Protein AF-A0AAD4YNB4-F1 (afdb_monomer_lite)

Radius of gyration: 16.46 Å; chains: 1; bounding box: 37×30×43 Å

Secondary structure (DSSP, 8-state):
--------------S-HHHHHHHHHHHH----B----B--HHHHHHHHHTT--EEEEEEEETTEEEEEEEEE-TT--EEEEESBSSS---BTT-S--PPP--

Organism: Prunus dulcis (NCBI:txid3755)

InterPro domains:
  IPR004360 Glyoxalase/fosfomycin resistance/dioxygenase domain [PF00903] (7-37)
  IPR029068 Glyoxalase/Bleomycin resistance protein/Dihydroxybiphenyl dioxygenase [G3DSA:3.10.180.10] (1-45)
  IPR029068 Glyoxalase/Bleomycin resistance protein/Dihydroxybiphenyl dioxygenase [SSF54593] (5-85)

pLDDT: mean 76.06, std 14.52, range [39.72, 94.75]

Sequence (102 aa):
MLNLKSLNHISLVCRSVEKSLDFYQSVLGFFPIRRPGSFDFNVEKNLKEMEIEYVKRRVEEAGIYVDQLFFHDPDATMIEICNCDNLPVIPLTGEPVRPCNA

Foldseek 3Di:
DDDDPDDDDDDDDDPDPVVVQCCCCVPVVDFDWDFAFAADPVPVVVCVVVVFDWDWDWDADPNDIKIWIWGADPVRDIDIGIGGPDDPGQGPVNDDPDDDDD

Structure (mmCIF, N/CA/C/O backbone):
data_AF-A0AAD4YNB4-F1
#
_entry.id   AF-A0AAD4YNB4-F1
#
loop_
_atom_site.group_PDB
_atom_site.id
_atom_site.type_symbol
_atom_site.label_atom_id
_atom_si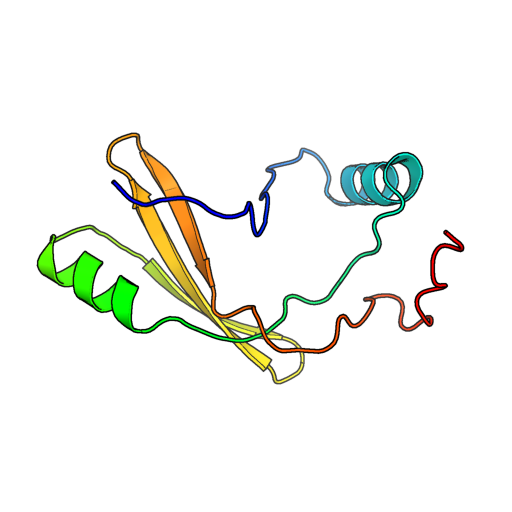te.label_alt_id
_atom_site.label_comp_id
_atom_site.label_asym_id
_atom_site.label_entity_id
_atom_site.label_seq_id
_atom_site.pdbx_PDB_ins_code
_atom_site.Cartn_x
_atom_site.Cartn_y
_atom_site.Cartn_z
_atom_site.occupancy
_atom_site.B_iso_or_equiv
_atom_site.auth_seq_id
_atom_site.auth_comp_id
_atom_site.auth_asym_id
_atom_site.auth_atom_id
_atom_site.pdbx_PDB_model_num
ATOM 1 N N . MET A 1 1 ? -8.705 16.994 13.389 1.00 39.72 1 MET A N 1
ATOM 2 C CA . MET A 1 1 ? -8.480 17.115 11.932 1.00 39.72 1 MET A CA 1
ATOM 3 C C . MET A 1 1 ? -7.055 16.691 11.635 1.00 39.72 1 MET A C 1
ATOM 5 O O . MET A 1 1 ? -6.134 17.347 12.105 1.00 39.72 1 MET A O 1
ATOM 9 N N . LEU A 1 2 ? -6.875 15.582 10.922 1.00 47.09 2 LEU A N 1
ATOM 10 C CA . LEU A 1 2 ? -5.573 15.189 10.386 1.00 47.09 2 LEU A CA 1
ATOM 11 C C . LEU A 1 2 ? -5.244 16.112 9.204 1.00 47.09 2 LEU A C 1
ATOM 13 O O . LEU A 1 2 ? -5.989 16.157 8.230 1.00 47.09 2 LEU A O 1
ATOM 17 N N . ASN A 1 3 ? -4.158 16.880 9.306 1.00 64.12 3 ASN A N 1
ATOM 18 C CA . ASN A 1 3 ? -3.659 17.708 8.207 1.00 64.12 3 ASN A CA 1
ATOM 19 C C . ASN A 1 3 ? -2.836 16.833 7.253 1.00 64.12 3 ASN A C 1
ATOM 21 O O . ASN A 1 3 ? -1.633 16.668 7.459 1.00 64.12 3 ASN A O 1
ATOM 25 N N . LEU A 1 4 ? -3.479 16.277 6.223 1.00 61.47 4 LEU A N 1
ATOM 26 C CA . LEU A 1 4 ? -2.800 15.555 5.142 1.00 61.47 4 LEU A CA 1
ATOM 27 C C . LEU A 1 4 ? -1.827 16.502 4.421 1.00 61.47 4 LEU A C 1
ATOM 29 O O . LEU A 1 4 ? -2.232 17.536 3.893 1.00 61.47 4 LEU A O 1
ATOM 33 N N . LYS A 1 5 ? -0.531 16.172 4.441 1.00 70.69 5 LYS A N 1
ATOM 34 C CA . LYS A 1 5 ? 0.536 16.990 3.833 1.00 70.69 5 LYS A CA 1
ATOM 35 C C . LYS A 1 5 ? 0.883 16.564 2.410 1.00 70.69 5 LYS A C 1
ATOM 37 O O . LYS A 1 5 ? 1.313 17.399 1.622 1.00 70.69 5 LYS A O 1
ATOM 42 N N . SER A 1 6 ? 0.699 15.289 2.092 1.00 72.88 6 SER A N 1
ATOM 43 C CA . SER A 1 6 ? 1.087 14.687 0.820 1.00 72.88 6 SER A CA 1
ATOM 44 C C . SER A 1 6 ? 0.265 13.431 0.548 1.00 72.88 6 SER A C 1
ATOM 46 O O . SER A 1 6 ? -0.289 12.819 1.463 1.00 72.88 6 SER A O 1
ATOM 48 N N . LEU A 1 7 ? 0.210 13.048 -0.727 1.00 70.00 7 LEU A N 1
ATOM 49 C CA . LEU A 1 7 ? -0.239 11.735 -1.169 1.00 70.00 7 LEU A CA 1
ATOM 50 C C . LEU A 1 7 ? 1.003 10.858 -1.356 1.00 70.00 7 LEU A C 1
ATOM 52 O O . LEU A 1 7 ? 1.862 11.198 -2.165 1.00 70.00 7 LEU A O 1
ATOM 56 N N . ASN A 1 8 ? 1.108 9.765 -0.600 1.00 68.44 8 ASN A N 1
ATOM 57 C CA . ASN A 1 8 ? 2.311 8.925 -0.616 1.00 68.44 8 ASN A CA 1
ATOM 58 C C . ASN A 1 8 ? 2.286 7.889 -1.754 1.00 68.44 8 ASN A C 1
ATOM 60 O O . ASN A 1 8 ? 3.279 7.715 -2.450 1.00 68.44 8 ASN A O 1
ATOM 64 N N . HIS A 1 9 ? 1.148 7.226 -1.980 1.00 76.06 9 HIS A N 1
ATOM 65 C CA . HIS A 1 9 ? 0.978 6.233 -3.046 1.00 76.06 9 HIS A CA 1
ATOM 66 C C . HIS A 1 9 ? -0.494 6.135 -3.475 1.00 76.06 9 HIS A C 1
ATOM 68 O O . HIS A 1 9 ? -1.392 6.392 -2.673 1.00 76.06 9 HIS A O 1
ATOM 74 N N . ILE A 1 10 ? -0.743 5.740 -4.729 1.00 78.75 10 ILE A N 1
ATOM 75 C CA . ILE A 1 10 ? -2.078 5.414 -5.250 1.00 78.75 10 ILE A CA 1
ATOM 76 C C . ILE A 1 10 ? -2.069 3.955 -5.707 1.00 78.75 10 ILE A C 1
ATOM 78 O O . ILE A 1 10 ? -1.344 3.597 -6.632 1.00 78.75 10 ILE A O 1
ATOM 82 N N . SER A 1 11 ? -2.900 3.119 -5.085 1.00 77.69 11 SER A N 1
ATOM 83 C CA . SER A 1 11 ? -3.112 1.731 -5.509 1.00 77.69 11 SER A CA 1
ATOM 84 C C . SER A 1 11 ? -4.299 1.652 -6.472 1.00 77.69 11 SER A C 1
ATOM 86 O O . SER A 1 11 ? -5.370 2.182 -6.184 1.00 77.69 11 SER A O 1
ATOM 88 N N . LEU A 1 12 ? -4.122 0.986 -7.615 1.00 82.00 12 LEU A N 1
ATOM 89 C CA . LEU A 1 12 ? -5.136 0.877 -8.669 1.00 82.00 12 LEU A CA 1
ATOM 90 C C . LEU A 1 12 ? -5.411 -0.591 -9.003 1.00 82.00 12 LEU A C 1
ATOM 92 O O . LEU A 1 12 ? -4.491 -1.341 -9.329 1.00 82.00 12 LEU A O 1
ATOM 96 N N . VAL A 1 13 ? -6.683 -0.994 -8.989 1.00 83.69 13 VAL A N 1
ATOM 97 C CA . VAL A 1 13 ? -7.106 -2.288 -9.545 1.00 83.69 13 VAL A CA 1
ATOM 98 C C . VAL A 1 13 ? -7.277 -2.125 -11.054 1.00 83.69 13 VAL A C 1
ATOM 100 O O . VAL A 1 13 ? -8.086 -1.319 -11.513 1.00 83.69 13 VAL A O 1
ATOM 103 N N . CYS A 1 14 ? -6.511 -2.880 -11.839 1.00 87.19 14 CYS A N 1
ATOM 104 C CA . CYS A 1 14 ? -6.514 -2.805 -13.299 1.00 87.19 14 CYS A CA 1
ATOM 105 C C . CYS A 1 14 ? -6.889 -4.150 -13.938 1.00 87.19 14 CYS A C 1
ATOM 107 O O . CYS A 1 14 ? -6.807 -5.204 -13.313 1.00 87.19 14 CYS A O 1
ATOM 109 N N . ARG A 1 15 ? -7.315 -4.119 -15.210 1.00 93.44 15 ARG A N 1
ATOM 110 C CA . ARG A 1 15 ? -7.677 -5.336 -15.964 1.00 93.44 15 ARG A CA 1
ATOM 111 C C . ARG A 1 15 ? -6.468 -6.161 -16.424 1.00 93.44 15 ARG A C 1
ATOM 113 O O . ARG A 1 15 ? -6.623 -7.349 -16.669 1.00 93.44 15 ARG A O 1
ATOM 120 N N . SER A 1 16 ? -5.306 -5.536 -16.615 1.00 94.69 16 SER A N 1
ATOM 121 C CA . SER A 1 16 ? -4.044 -6.190 -16.991 1.00 94.69 16 SER A CA 1
ATOM 122 C C . SER A 1 16 ? -2.894 -5.329 -16.497 1.00 94.69 16 SER A C 1
ATOM 124 O O . SER A 1 16 ? -2.822 -4.142 -16.825 1.00 94.69 16 SER A O 1
ATOM 126 N N . VAL A 1 17 ? -2.012 -5.946 -15.714 1.00 88.38 17 VAL A N 1
ATOM 127 C CA . VAL A 1 17 ? -0.845 -5.284 -15.126 1.00 88.38 17 VAL A CA 1
ATOM 128 C C . VAL A 1 17 ? 0.119 -4.852 -16.225 1.00 88.38 17 VAL A C 1
ATOM 130 O O . VAL A 1 17 ? 0.599 -3.726 -16.200 1.00 88.38 17 VAL A O 1
ATOM 133 N N . GLU A 1 18 ? 0.326 -5.696 -17.234 1.00 92.50 18 GLU A N 1
ATOM 134 C CA . GLU A 1 18 ? 1.227 -5.452 -18.362 1.00 92.50 18 GLU A CA 1
ATOM 135 C C . GLU A 1 18 ? 0.811 -4.194 -19.131 1.00 92.50 18 GLU A C 1
ATOM 137 O O . GLU A 1 18 ? 1.606 -3.275 -19.310 1.00 92.50 18 GLU A O 1
ATOM 142 N N . LYS A 1 19 ? -0.475 -4.094 -19.499 1.00 93.44 19 LYS A N 1
ATOM 143 C CA . LYS A 1 19 ? -0.998 -2.924 -20.223 1.00 93.44 19 LYS A CA 1
ATOM 144 C C . LYS A 1 19 ? -0.915 -1.642 -19.399 1.00 93.44 19 LYS A C 1
ATOM 146 O O . LYS A 1 19 ? -0.672 -0.573 -19.953 1.00 93.44 19 LYS A O 1
ATOM 151 N N . SER A 1 20 ? -1.150 -1.731 -18.091 1.00 92.75 20 SER A N 1
ATOM 152 C CA . SER A 1 20 ? -1.031 -0.578 -17.198 1.00 92.75 20 SER A CA 1
ATOM 153 C C . SER A 1 20 ? 0.425 -0.146 -17.023 1.00 92.75 20 SER A C 1
ATOM 155 O O . SER A 1 20 ? 0.690 1.052 -17.077 1.00 92.75 20 SER A O 1
ATOM 157 N N . LEU A 1 21 ? 1.365 -1.084 -16.880 1.00 89.06 21 LEU A N 1
ATOM 158 C CA . LEU A 1 21 ? 2.798 -0.784 -16.836 1.00 89.06 21 LEU A CA 1
ATOM 159 C C . LEU A 1 21 ? 3.247 -0.070 -18.113 1.00 89.06 21 LEU A C 1
ATOM 161 O O . LEU A 1 21 ? 3.835 1.004 -18.022 1.00 89.06 21 LEU A O 1
ATOM 165 N N . ASP A 1 22 ? 2.909 -0.598 -19.290 1.00 92.25 22 ASP A N 1
ATOM 166 C CA . ASP A 1 22 ? 3.248 0.033 -20.572 1.00 92.25 22 ASP A CA 1
ATOM 167 C C . ASP A 1 22 ? 2.695 1.457 -20.672 1.00 92.25 22 ASP A C 1
ATOM 169 O O . ASP A 1 22 ? 3.412 2.374 -21.075 1.00 92.25 22 ASP A O 1
ATOM 173 N N . PHE A 1 23 ? 1.442 1.668 -20.254 1.00 93.06 23 PHE A N 1
ATOM 174 C CA . PHE A 1 23 ? 0.818 2.989 -20.235 1.00 93.06 23 PHE A CA 1
ATOM 175 C C . PHE A 1 23 ? 1.544 3.958 -19.296 1.00 93.06 23 PHE A C 1
ATOM 177 O O . PHE A 1 23 ? 1.912 5.051 -19.718 1.00 93.06 23 PHE A O 1
ATOM 184 N N . TYR A 1 24 ? 1.774 3.581 -18.036 1.00 88.69 24 TYR A N 1
ATOM 185 C CA . TYR A 1 24 ? 2.393 4.476 -17.054 1.00 88.69 24 TYR A CA 1
ATOM 186 C C . TYR A 1 24 ? 3.861 4.772 -17.370 1.00 88.69 24 TYR A C 1
ATOM 188 O O . TYR A 1 24 ? 4.303 5.907 -17.185 1.00 88.69 24 TYR A O 1
ATOM 196 N N . GLN A 1 25 ? 4.590 3.796 -17.914 1.00 85.50 25 GLN A N 1
ATOM 197 C CA . GLN A 1 25 ? 5.945 4.016 -18.413 1.00 85.50 25 GLN A CA 1
ATOM 198 C C . GLN A 1 25 ? 5.946 4.958 -19.622 1.00 85.50 25 GLN A C 1
ATOM 200 O O . GLN A 1 25 ? 6.720 5.908 -19.660 1.00 85.50 25 GLN A O 1
ATOM 205 N N . SER A 1 26 ? 5.050 4.744 -20.590 1.00 83.81 26 SER A N 1
ATOM 206 C CA . SER A 1 26 ? 5.063 5.496 -21.854 1.00 83.81 26 SER A CA 1
ATOM 207 C C . SER A 1 26 ? 4.481 6.906 -21.736 1.00 83.81 26 SER A C 1
ATOM 209 O O . SER A 1 26 ? 4.948 7.821 -22.407 1.00 83.81 26 SER A O 1
ATOM 211 N N . VAL A 1 27 ? 3.445 7.088 -20.913 1.00 87.12 27 VAL A N 1
ATOM 212 C CA . VAL A 1 27 ? 2.702 8.354 -20.806 1.00 87.12 27 VAL A CA 1
ATOM 213 C C . VAL A 1 27 ? 3.246 9.237 -19.692 1.00 87.12 27 VAL A C 1
ATOM 215 O O . VAL A 1 27 ? 3.369 10.443 -19.886 1.00 87.12 27 VAL A O 1
ATOM 218 N N . LEU A 1 28 ? 3.558 8.658 -18.527 1.00 83.50 28 LEU A N 1
ATOM 219 C CA . LEU A 1 28 ? 4.034 9.419 -17.366 1.00 83.50 28 LEU A CA 1
ATOM 220 C C . LEU A 1 28 ? 5.548 9.318 -17.156 1.00 83.50 28 LEU A C 1
ATOM 222 O O . LEU A 1 28 ? 6.077 9.996 -16.279 1.00 83.50 28 LEU A O 1
ATOM 226 N N . GLY A 1 29 ? 6.252 8.483 -17.928 1.00 80.31 29 GLY A N 1
ATOM 227 C CA . GLY A 1 29 ? 7.687 8.265 -17.739 1.00 80.31 29 GLY A CA 1
ATOM 228 C C . GLY A 1 29 ? 8.015 7.538 -16.435 1.00 80.31 29 GLY A C 1
ATOM 229 O O . GLY A 1 29 ? 9.140 7.631 -15.946 1.00 80.31 29 GLY A O 1
ATOM 230 N N . PHE A 1 30 ? 7.038 6.853 -15.831 1.00 86.06 30 PHE A N 1
ATOM 231 C CA . PHE A 1 30 ? 7.283 6.084 -14.618 1.00 86.06 30 PHE A CA 1
ATOM 232 C C . PHE A 1 30 ? 8.173 4.888 -14.929 1.00 86.06 30 PHE A C 1
ATOM 234 O O . PHE A 1 30 ? 8.199 4.382 -16.045 1.00 86.06 30 PHE A O 1
ATOM 241 N N . PHE A 1 31 ? 8.889 4.410 -13.925 1.00 81.94 31 PHE A N 1
ATOM 242 C CA . PHE A 1 31 ? 9.664 3.183 -14.018 1.00 81.94 31 PHE A CA 1
ATOM 243 C C . PHE A 1 31 ? 9.256 2.254 -12.873 1.00 81.94 31 PHE A C 1
ATOM 245 O O . PHE A 1 31 ? 8.919 2.737 -11.789 1.00 81.94 31 PHE A O 1
ATOM 252 N N . PRO A 1 32 ? 9.255 0.928 -13.080 1.00 79.38 32 PRO A N 1
ATOM 253 C CA . PRO A 1 32 ? 8.908 -0.010 -12.025 1.00 79.38 32 PRO A CA 1
ATOM 254 C C . PRO A 1 32 ? 9.969 0.019 -10.922 1.00 79.38 32 PRO A C 1
ATOM 256 O O . PRO A 1 32 ? 11.156 -0.198 -11.185 1.00 79.38 32 PRO A O 1
ATOM 259 N N . ILE A 1 33 ? 9.538 0.263 -9.686 1.00 72.44 33 ILE A N 1
ATOM 260 C CA . ILE A 1 33 ? 10.405 0.311 -8.505 1.00 72.44 33 ILE A CA 1
ATOM 261 C C . ILE A 1 33 ? 10.102 -0.855 -7.569 1.00 72.44 33 ILE A C 1
ATOM 263 O O . ILE A 1 33 ? 8.966 -1.328 -7.503 1.00 72.44 33 ILE A O 1
ATOM 267 N N . ARG A 1 34 ? 11.106 -1.289 -6.803 1.00 64.00 34 ARG A N 1
ATOM 268 C CA . ARG A 1 34 ? 10.861 -2.133 -5.626 1.00 64.00 34 ARG A CA 1
ATOM 269 C C . ARG A 1 34 ? 10.191 -1.321 -4.525 1.00 64.00 34 ARG A C 1
ATOM 271 O O . ARG A 1 34 ? 10.529 -0.154 -4.323 1.00 64.00 34 ARG A O 1
ATOM 278 N N . ARG A 1 35 ? 9.265 -1.949 -3.799 1.00 60.72 35 ARG A N 1
ATOM 279 C CA . ARG A 1 35 ? 8.615 -1.343 -2.633 1.00 60.72 35 ARG A CA 1
ATOM 280 C C . ARG A 1 35 ? 9.679 -1.106 -1.533 1.00 60.72 35 ARG A C 1
ATOM 282 O O . ARG A 1 35 ? 10.341 -2.072 -1.155 1.00 60.72 35 ARG A O 1
ATOM 289 N N . PRO A 1 36 ? 9.903 0.135 -1.053 1.00 58.38 36 PRO A N 1
ATOM 290 C CA . PRO A 1 36 ? 10.911 0.414 -0.020 1.00 58.38 36 PRO A CA 1
ATOM 291 C C . PRO A 1 36 ? 10.423 -0.001 1.396 1.00 58.38 36 PRO A C 1
ATOM 293 O O . PRO A 1 36 ? 9.385 -0.648 1.492 1.00 58.38 36 PRO A O 1
ATOM 296 N N . GLY A 1 37 ? 11.185 0.281 2.478 1.00 52.66 37 GLY A N 1
ATOM 297 C CA . GLY A 1 37 ? 11.016 -0.250 3.863 1.00 52.66 37 GLY A CA 1
ATOM 298 C C . GLY A 1 37 ? 10.996 0.816 5.015 1.00 52.66 37 GLY A C 1
ATOM 299 O O . GLY A 1 37 ? 11.898 1.642 4.997 1.00 52.66 37 GLY A O 1
ATOM 300 N N . SER A 1 38 ? 10.056 0.824 6.004 1.00 55.66 38 SER A N 1
ATOM 301 C CA . SER A 1 38 ? 9.907 1.633 7.278 1.00 55.66 38 SER A CA 1
ATOM 302 C C . SER A 1 38 ? 8.460 1.759 7.884 1.00 55.66 38 SER A C 1
ATOM 304 O O . SER A 1 38 ? 7.631 2.397 7.246 1.00 55.66 38 SER A O 1
ATOM 306 N N . PHE A 1 39 ? 8.155 1.247 9.109 1.00 52.97 39 PHE A N 1
ATOM 307 C CA . PHE A 1 39 ? 6.796 1.099 9.739 1.00 52.97 39 PHE A CA 1
ATOM 308 C C . PHE A 1 39 ? 6.519 2.182 10.794 1.00 52.97 39 PHE A C 1
ATOM 310 O O . PHE A 1 39 ? 7.420 2.476 11.578 1.00 52.97 39 PHE A O 1
ATOM 317 N N . ASP A 1 40 ? 5.275 2.667 10.926 1.00 61.72 40 ASP A N 1
ATOM 318 C CA . ASP A 1 40 ? 4.841 3.468 12.089 1.00 61.72 40 ASP A CA 1
ATOM 319 C C . ASP A 1 40 ? 4.068 2.606 13.105 1.00 61.72 40 ASP A C 1
ATOM 321 O O . ASP A 1 40 ? 2.949 2.149 12.864 1.00 61.72 40 ASP A O 1
ATOM 325 N N . PHE A 1 41 ? 4.675 2.403 14.276 1.00 61.91 41 PHE A N 1
ATOM 326 C CA . PHE A 1 41 ? 4.130 1.622 15.390 1.00 61.91 41 PHE A CA 1
ATOM 327 C C . PHE A 1 41 ? 2.857 2.233 16.010 1.00 61.91 41 PHE A C 1
ATOM 329 O O . PHE A 1 41 ? 2.088 1.523 16.660 1.00 61.91 41 PHE A O 1
ATOM 336 N N . ASN A 1 42 ? 2.596 3.530 15.812 1.00 77.75 42 ASN A N 1
ATOM 337 C CA . ASN A 1 42 ? 1.496 4.220 16.492 1.00 77.75 42 ASN A CA 1
ATOM 338 C C . ASN A 1 42 ? 0.108 3.850 15.952 1.00 77.75 42 ASN A C 1
ATOM 340 O O . ASN A 1 42 ? -0.867 3.892 16.703 1.00 77.75 42 ASN A O 1
ATOM 344 N N . VAL A 1 43 ? -0.008 3.458 14.680 1.00 82.88 43 VAL A N 1
ATOM 345 C CA . VAL A 1 43 ? -1.328 3.211 14.079 1.00 82.88 43 VAL A CA 1
ATOM 346 C C . VAL A 1 43 ? -1.949 1.907 14.572 1.00 82.88 43 VAL A C 1
ATOM 348 O O . VAL A 1 43 ? -3.124 1.893 14.926 1.00 82.88 43 VAL A O 1
ATOM 351 N N . GLU A 1 44 ? -1.164 0.833 14.692 1.00 86.56 44 GLU A N 1
ATOM 352 C CA . GLU A 1 44 ? -1.665 -0.452 15.205 1.00 86.56 44 GLU A CA 1
ATOM 353 C C . GLU A 1 44 ? -2.234 -0.311 16.627 1.00 86.56 44 GLU A C 1
ATOM 355 O O . GLU A 1 44 ? -3.247 -0.927 16.958 1.00 86.56 44 GLU A O 1
ATOM 360 N N . LYS A 1 45 ? -1.608 0.525 17.467 1.00 86.44 45 LYS A N 1
ATOM 361 C CA . LYS A 1 45 ? -2.102 0.812 18.817 1.00 86.44 45 LYS A CA 1
ATOM 362 C C . LYS A 1 45 ? -3.477 1.489 18.779 1.00 86.44 45 LYS A C 1
ATOM 364 O O . LYS A 1 45 ? -4.389 1.023 19.455 1.00 86.44 45 LYS A O 1
ATOM 369 N N . ASN A 1 46 ? -3.634 2.528 17.960 1.00 88.00 46 ASN A N 1
ATOM 370 C CA . ASN A 1 46 ? -4.896 3.263 17.852 1.00 88.00 46 ASN A CA 1
ATOM 371 C C . ASN A 1 46 ? -6.033 2.383 17.308 1.00 88.00 46 ASN A C 1
ATOM 373 O O . ASN A 1 46 ? -7.145 2.451 17.821 1.00 88.00 46 ASN A O 1
ATOM 377 N N . LEU A 1 47 ? -5.763 1.523 16.315 1.00 89.38 47 LEU A N 1
ATOM 378 C CA . LEU A 1 47 ? -6.777 0.603 15.777 1.00 89.38 47 LEU A CA 1
ATOM 379 C C . LEU A 1 47 ? -7.303 -0.357 16.852 1.00 89.38 47 LEU A C 1
ATOM 381 O O . LEU A 1 47 ? -8.509 -0.569 16.936 1.00 89.38 47 LEU A O 1
ATOM 385 N N . LYS A 1 48 ? -6.418 -0.885 17.711 1.00 91.69 48 LYS A N 1
ATOM 386 C CA . LYS A 1 48 ? -6.813 -1.739 18.846 1.00 91.69 48 LYS A CA 1
ATOM 387 C C . LYS A 1 48 ? -7.663 -0.987 19.863 1.00 91.69 48 LYS A C 1
ATOM 389 O O . LYS A 1 48 ? -8.676 -1.515 20.302 1.00 91.69 48 LYS A O 1
ATOM 394 N N . GLU A 1 49 ? -7.250 0.222 20.243 1.00 93.31 49 GLU A N 1
ATOM 395 C CA . GLU A 1 49 ? -7.977 1.051 21.218 1.00 93.31 49 GLU A CA 1
ATOM 396 C C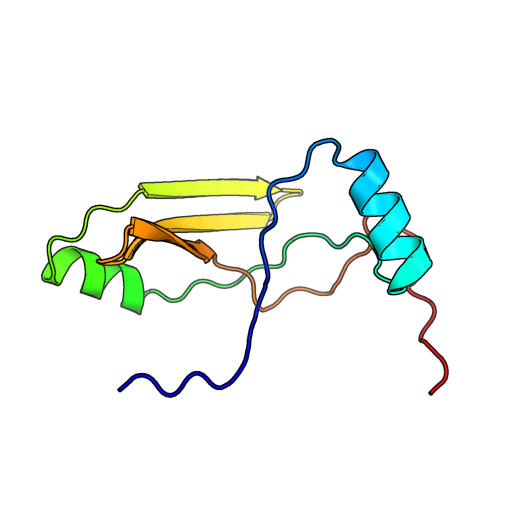 . GLU A 1 49 ? -9.372 1.452 20.723 1.00 93.31 49 GLU A C 1
ATOM 398 O O . GLU A 1 49 ? -10.286 1.604 21.527 1.00 93.31 49 GLU A O 1
ATOM 403 N N . MET A 1 50 ? -9.537 1.600 19.407 1.00 91.69 50 MET A N 1
ATOM 404 C CA . MET A 1 50 ? -10.810 1.940 18.768 1.00 91.69 50 MET A CA 1
ATOM 405 C C . MET A 1 50 ? -11.632 0.719 18.330 1.00 91.69 50 MET A C 1
ATOM 407 O O . MET A 1 50 ? -1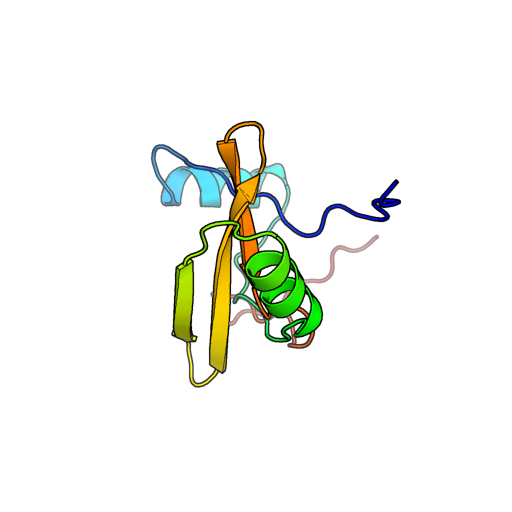2.672 0.903 17.704 1.00 91.69 50 MET A O 1
ATOM 411 N N . GLU A 1 51 ? -11.171 -0.504 18.616 1.00 94.75 51 GLU A N 1
ATOM 412 C CA . GLU A 1 51 ? -11.814 -1.762 18.202 1.00 94.75 51 GLU A CA 1
ATOM 413 C C . GLU A 1 51 ? -12.076 -1.854 16.682 1.00 94.75 51 GLU A C 1
ATOM 415 O O . GLU A 1 51 ? -13.035 -2.478 16.229 1.00 94.75 51 GLU A O 1
ATOM 420 N N . ILE A 1 52 ? -11.204 -1.241 15.874 1.00 91.88 52 ILE A N 1
ATOM 421 C CA . ILE A 1 52 ? -11.272 -1.309 14.411 1.00 91.88 52 ILE A CA 1
ATOM 422 C C . ILE A 1 52 ? -10.623 -2.614 13.951 1.00 91.88 52 ILE A C 1
ATOM 424 O O . ILE A 1 52 ? -9.467 -2.892 14.276 1.00 91.88 52 ILE A O 1
ATOM 428 N N . GLU A 1 53 ? -11.351 -3.406 13.162 1.00 94.12 53 GLU A N 1
ATOM 429 C CA . GLU A 1 53 ? -10.819 -4.632 12.569 1.00 94.12 53 GLU A CA 1
ATOM 430 C C . GLU A 1 53 ? -9.710 -4.316 11.556 1.00 94.12 53 GLU A C 1
ATOM 432 O O . GLU A 1 53 ? -9.837 -3.433 10.703 1.00 94.12 53 GLU A O 1
ATOM 437 N N . TYR A 1 54 ? -8.611 -5.063 11.643 1.00 92.94 54 TYR A N 1
ATOM 438 C CA . TYR A 1 54 ? -7.480 -4.917 10.742 1.00 92.94 54 TYR A CA 1
ATOM 439 C C . TYR A 1 54 ? -6.795 -6.258 10.475 1.00 92.94 54 TYR A C 1
ATOM 441 O O . TYR A 1 54 ? -6.792 -7.169 11.304 1.00 92.94 54 TYR A O 1
ATOM 449 N N . VAL A 1 55 ? -6.134 -6.353 9.323 1.00 93.44 55 VAL A N 1
ATOM 450 C CA . VAL A 1 55 ? -5.302 -7.489 8.926 1.00 93.44 55 VAL A CA 1
ATOM 451 C C . VAL A 1 55 ? -3.847 -7.049 8.897 1.00 93.44 55 VAL A C 1
ATOM 453 O O . VAL A 1 55 ? -3.484 -6.104 8.199 1.00 93.44 55 VAL A O 1
ATOM 456 N N . LYS A 1 56 ? -2.989 -7.763 9.629 1.00 90.25 56 LYS A N 1
ATOM 457 C CA . LYS A 1 56 ? -1.535 -7.581 9.572 1.00 90.25 56 LYS A CA 1
ATOM 458 C C . LYS A 1 56 ? -0.908 -8.684 8.730 1.00 90.25 56 LYS A C 1
ATOM 460 O O . LYS A 1 56 ? -1.162 -9.865 8.963 1.00 90.25 56 LYS A O 1
ATOM 465 N N . ARG A 1 57 ? -0.061 -8.310 7.775 1.00 89.38 57 ARG A N 1
ATOM 466 C CA . ARG A 1 57 ? 0.676 -9.238 6.913 1.00 89.38 57 ARG A CA 1
ATOM 467 C C . ARG A 1 57 ? 2.149 -8.868 6.888 1.00 89.38 57 ARG A C 1
ATOM 469 O O . ARG A 1 57 ? 2.483 -7.692 6.865 1.00 89.38 57 ARG A O 1
ATOM 476 N N . ARG A 1 58 ? 3.016 -9.875 6.851 1.00 85.44 58 ARG A N 1
ATOM 477 C CA . ARG A 1 58 ? 4.439 -9.708 6.556 1.00 85.44 58 ARG A CA 1
ATOM 478 C C . ARG A 1 58 ? 4.750 -10.371 5.223 1.00 85.44 58 ARG A C 1
ATOM 480 O O . ARG A 1 58 ? 4.317 -11.502 4.994 1.00 85.44 58 ARG A O 1
ATOM 487 N N . VAL A 1 59 ? 5.482 -9.681 4.360 1.00 83.56 59 VAL A N 1
ATOM 488 C CA . VAL A 1 59 ? 6.001 -10.221 3.099 1.00 83.56 59 VAL A CA 1
ATOM 489 C C . VAL A 1 59 ? 7.518 -10.074 3.058 1.00 83.56 59 VAL A C 1
ATOM 491 O O . VAL A 1 59 ? 8.073 -9.164 3.671 1.00 83.56 59 VAL A O 1
ATOM 494 N N . GLU A 1 60 ? 8.185 -10.997 2.373 1.00 79.81 60 GLU A N 1
ATOM 495 C CA . GLU A 1 60 ? 9.628 -10.959 2.148 1.00 79.81 60 GLU A CA 1
ATOM 496 C C . GLU A 1 60 ? 9.890 -10.752 0.655 1.00 79.81 60 GLU A C 1
ATOM 498 O O . GLU A 1 60 ? 9.424 -11.536 -0.173 1.00 79.81 60 GLU A O 1
ATOM 503 N N . GLU A 1 61 ? 10.639 -9.706 0.310 1.00 68.25 61 GLU A N 1
ATOM 504 C CA . GLU A 1 61 ? 11.060 -9.435 -1.062 1.00 68.25 61 GLU A CA 1
ATOM 505 C C . GLU A 1 61 ? 12.557 -9.124 -1.083 1.00 68.25 61 GLU A C 1
ATOM 507 O O . GLU A 1 61 ? 13.013 -8.131 -0.520 1.00 68.25 61 GLU A O 1
ATOM 512 N N . ALA A 1 62 ? 13.346 -9.997 -1.717 1.00 68.94 62 ALA A N 1
ATOM 513 C CA . ALA A 1 62 ? 14.801 -9.851 -1.824 1.00 68.94 62 ALA A CA 1
ATOM 514 C C . ALA A 1 62 ? 15.521 -9.620 -0.475 1.00 68.94 62 ALA A C 1
ATOM 516 O O . ALA A 1 62 ? 16.437 -8.802 -0.386 1.00 68.94 62 ALA A O 1
ATOM 517 N N . GLY A 1 63 ? 15.102 -10.339 0.573 1.00 72.44 63 GLY A N 1
ATOM 518 C CA . GLY A 1 63 ? 15.668 -10.236 1.923 1.00 72.44 63 GLY A CA 1
ATOM 519 C C . GLY A 1 63 ? 15.186 -9.023 2.727 1.00 72.44 63 GLY A C 1
ATOM 520 O O . GLY A 1 63 ? 15.674 -8.793 3.833 1.00 72.44 63 GLY A O 1
ATOM 521 N N . ILE A 1 64 ? 14.235 -8.250 2.195 1.00 71.75 64 ILE A N 1
ATOM 522 C CA . ILE A 1 64 ? 13.588 -7.135 2.890 1.00 71.75 64 ILE A CA 1
ATOM 523 C C . ILE A 1 64 ? 12.240 -7.613 3.426 1.00 71.75 64 ILE A C 1
ATOM 525 O O . ILE A 1 64 ? 11.434 -8.176 2.686 1.00 71.75 64 ILE A O 1
ATOM 529 N N . TYR A 1 65 ? 11.987 -7.355 4.710 1.00 76.25 65 TYR A N 1
ATOM 530 C CA . TYR A 1 65 ? 10.712 -7.661 5.354 1.00 76.25 65 TYR A CA 1
ATOM 531 C C . TYR A 1 65 ? 9.794 -6.443 5.346 1.00 76.25 65 TYR A C 1
ATOM 533 O O . TYR A 1 65 ? 10.104 -5.416 5.961 1.00 76.25 65 TYR A O 1
ATOM 541 N N . VAL A 1 66 ? 8.640 -6.589 4.700 1.00 76.12 66 VAL A N 1
ATOM 542 C CA . VAL A 1 66 ? 7.613 -5.555 4.634 1.00 76.12 66 VAL A CA 1
ATOM 543 C C . VAL A 1 66 ? 6.407 -5.971 5.478 1.00 76.12 66 VAL A C 1
ATOM 545 O O . VAL A 1 66 ? 5.744 -6.965 5.186 1.00 76.12 66 VAL A O 1
ATOM 548 N N . ASP A 1 67 ? 6.136 -5.219 6.539 1.00 82.25 67 ASP A N 1
ATOM 549 C CA . ASP A 1 67 ? 4.924 -5.289 7.345 1.00 82.25 67 ASP A CA 1
ATOM 550 C C . ASP A 1 67 ? 3.852 -4.379 6.737 1.00 82.25 67 ASP A C 1
ATOM 552 O O . ASP A 1 67 ? 4.076 -3.194 6.491 1.00 82.25 67 ASP A O 1
ATOM 556 N N . GLN A 1 68 ? 2.673 -4.946 6.519 1.00 85.12 68 GLN A N 1
ATOM 557 C CA . GLN A 1 68 ? 1.501 -4.289 5.959 1.00 85.12 68 GLN A CA 1
ATOM 558 C C . GLN A 1 68 ? 0.342 -4.407 6.946 1.00 85.12 68 GLN A C 1
ATOM 560 O O . GLN A 1 68 ? 0.100 -5.474 7.518 1.00 85.12 68 GLN A O 1
ATOM 565 N N . LEU A 1 69 ? -0.381 -3.311 7.123 1.00 88.69 69 LEU A N 1
ATOM 566 C CA . LEU A 1 69 ? -1.567 -3.198 7.952 1.00 88.69 69 LEU A CA 1
ATOM 567 C C . LEU A 1 69 ? -2.721 -2.742 7.061 1.00 88.69 69 LEU A C 1
ATOM 569 O O . LEU A 1 69 ? -2.674 -1.647 6.507 1.00 88.69 69 LEU A O 1
ATOM 573 N N . PHE A 1 70 ? -3.732 -3.588 6.914 1.00 91.19 70 PHE A N 1
ATOM 574 C CA . PHE A 1 70 ? -4.924 -3.316 6.118 1.00 91.19 70 PHE A CA 1
ATOM 575 C C . PHE A 1 70 ? -6.112 -3.125 7.050 1.00 91.19 70 PHE A C 1
ATOM 577 O O . PHE A 1 70 ? -6.338 -3.963 7.919 1.00 91.19 70 PHE A O 1
ATOM 584 N N . PHE A 1 71 ? -6.877 -2.059 6.872 1.00 93.00 71 PHE A N 1
ATOM 585 C CA . PHE A 1 71 ? -8.116 -1.818 7.613 1.00 93.00 71 PHE A CA 1
ATOM 586 C C . PHE A 1 71 ? -9.097 -1.039 6.739 1.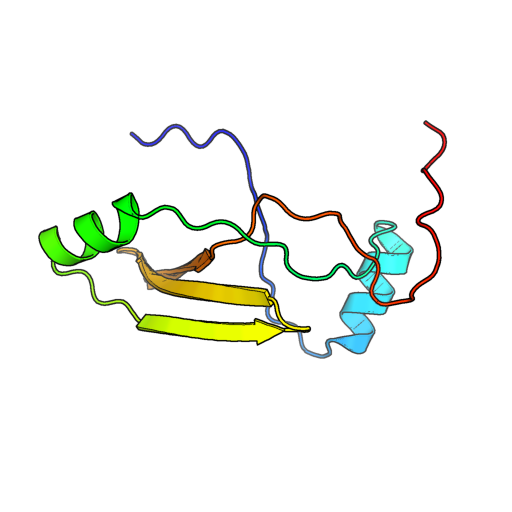00 93.00 71 PHE A C 1
ATOM 588 O O . PHE A 1 71 ? -8.718 -0.512 5.693 1.00 93.00 71 PHE A O 1
ATOM 595 N N . HIS A 1 72 ? -10.359 -0.981 7.150 1.00 89.00 72 HIS A N 1
ATOM 596 C CA . HIS A 1 72 ? -11.362 -0.146 6.499 1.00 89.00 72 HIS A CA 1
ATOM 597 C C . HIS A 1 72 ? -11.621 1.102 7.338 1.00 89.00 72 HIS A C 1
ATOM 599 O O . HIS A 1 72 ? -11.683 1.031 8.567 1.00 89.00 72 HIS A O 1
ATOM 605 N N . ASP A 1 73 ? -11.762 2.247 6.679 1.00 87.25 73 ASP A N 1
ATOM 606 C CA . ASP A 1 73 ? -12.323 3.432 7.321 1.00 87.25 73 ASP A CA 1
ATOM 607 C C . ASP A 1 73 ? -13.856 3.294 7.491 1.00 87.25 73 ASP A C 1
ATOM 609 O O . ASP A 1 73 ? -14.448 2.312 7.026 1.00 87.25 73 ASP A O 1
ATOM 613 N N . PRO A 1 74 ? -14.531 4.246 8.164 1.00 87.50 74 PRO A N 1
ATOM 614 C CA . PRO A 1 74 ? -15.984 4.195 8.347 1.00 87.50 74 PRO A CA 1
ATOM 615 C C . PRO A 1 74 ? -16.806 4.168 7.048 1.00 87.50 74 PRO A C 1
ATOM 617 O O . PRO A 1 74 ? -17.953 3.726 7.076 1.00 87.50 74 PRO A O 1
ATOM 620 N N . ASP A 1 75 ? -16.228 4.601 5.924 1.00 88.69 75 ASP A N 1
ATOM 621 C CA . ASP A 1 75 ? -16.862 4.628 4.601 1.00 88.69 75 ASP A CA 1
ATOM 622 C C . ASP A 1 75 ? -16.511 3.379 3.760 1.00 88.69 75 ASP A C 1
ATOM 624 O O . ASP A 1 75 ? -16.787 3.320 2.560 1.00 88.69 75 ASP A O 1
ATOM 628 N N . ALA A 1 76 ? -15.925 2.355 4.395 1.00 82.56 76 ALA A N 1
ATOM 629 C CA . ALA A 1 76 ? -15.466 1.097 3.807 1.00 82.56 76 ALA A CA 1
ATOM 630 C C . ALA A 1 76 ? -14.297 1.224 2.811 1.00 82.56 76 ALA A C 1
ATOM 632 O O . ALA A 1 76 ? -13.939 0.243 2.144 1.00 82.56 76 ALA A O 1
ATOM 633 N N . THR A 1 77 ? -13.630 2.376 2.746 1.00 83.31 77 THR A N 1
ATOM 634 C CA . THR A 1 77 ? -12.400 2.526 1.965 1.00 83.31 77 THR A CA 1
ATOM 635 C C . THR A 1 77 ? -11.301 1.687 2.602 1.00 83.31 77 THR A C 1
ATOM 637 O O . THR A 1 77 ? -11.010 1.823 3.789 1.00 83.31 77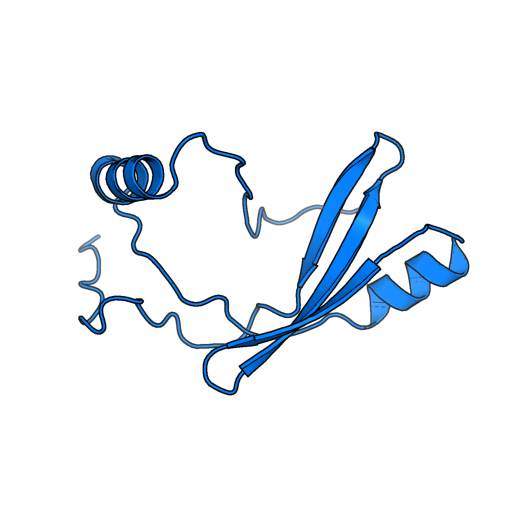 THR A O 1
ATOM 640 N N . MET A 1 78 ? -10.679 0.804 1.816 1.00 88.19 78 MET A N 1
ATOM 641 C CA . MET A 1 78 ? -9.536 0.022 2.283 1.00 88.19 78 MET A CA 1
ATOM 642 C C . MET A 1 78 ? -8.301 0.920 2.363 1.00 88.19 78 MET A C 1
ATOM 644 O O . MET A 1 78 ? -7.877 1.502 1.362 1.00 88.19 78 MET A O 1
ATOM 648 N N . ILE A 1 79 ? -7.730 1.010 3.559 1.00 85.38 79 ILE A N 1
ATOM 649 C CA . ILE A 1 79 ? -6.492 1.721 3.844 1.00 85.38 79 ILE A CA 1
ATOM 650 C C . ILE A 1 79 ? -5.395 0.689 4.095 1.00 85.38 79 ILE A C 1
ATOM 652 O O . ILE A 1 79 ? -5.524 -0.192 4.945 1.00 85.38 79 ILE A O 1
ATOM 656 N N . GLU A 1 80 ? -4.294 0.833 3.361 1.00 85.69 80 GLU A N 1
ATOM 657 C CA . GLU A 1 80 ? -3.055 0.096 3.583 1.00 85.69 80 GLU A CA 1
ATOM 658 C C . GLU A 1 80 ? -2.010 1.038 4.186 1.00 85.69 80 GLU A C 1
ATOM 660 O O . GLU A 1 80 ? -1.691 2.080 3.612 1.00 85.69 80 GLU A O 1
ATOM 665 N N . ILE A 1 81 ? -1.424 0.634 5.312 1.00 81.31 81 ILE A N 1
ATOM 666 C CA . ILE A 1 81 ? -0.211 1.238 5.862 1.00 81.31 81 ILE A CA 1
ATOM 667 C C . ILE A 1 81 ? 0.879 0.180 5.806 1.00 81.31 81 ILE A C 1
ATOM 669 O O . ILE A 1 81 ? 0.782 -0.844 6.482 1.00 81.31 81 ILE A O 1
ATOM 673 N N . CYS A 1 82 ? 1.911 0.412 4.998 1.00 76.69 82 CYS A N 1
ATOM 674 C CA . CYS A 1 82 ? 3.082 -0.453 4.975 1.00 76.69 82 CYS A CA 1
ATOM 675 C C . CYS A 1 82 ? 4.310 0.265 5.465 1.00 76.69 82 CYS A C 1
ATOM 677 O O . CYS A 1 82 ? 4.405 1.494 5.458 1.00 76.69 82 CYS A O 1
ATOM 679 N N . ASN A 1 83 ? 5.261 -0.552 5.885 1.00 71.50 83 ASN A N 1
ATOM 680 C CA . ASN A 1 83 ? 6.522 -0.053 6.313 1.00 71.50 83 ASN A CA 1
ATOM 681 C C . ASN A 1 83 ? 7.386 0.295 5.093 1.00 71.50 83 ASN A C 1
ATOM 683 O O . ASN A 1 83 ? 8.200 -0.542 4.750 1.00 71.50 83 ASN A O 1
ATOM 687 N N . CYS A 1 84 ? 7.281 1.455 4.433 1.00 65.19 84 CYS A N 1
ATOM 688 C CA . CYS A 1 84 ? 7.860 1.588 3.085 1.00 65.19 84 CYS A CA 1
ATOM 689 C C . CYS A 1 84 ? 8.825 2.751 2.767 1.00 65.19 84 CYS A C 1
ATOM 691 O O . CYS A 1 84 ? 9.177 2.924 1.608 1.00 65.19 84 CYS A O 1
ATOM 693 N N . ASP A 1 85 ? 9.345 3.490 3.748 1.00 60.78 85 ASP A N 1
ATOM 694 C CA . ASP A 1 85 ? 9.872 4.849 3.490 1.00 60.78 85 ASP A CA 1
ATOM 695 C C . ASP A 1 85 ? 11.401 5.095 3.487 1.00 60.78 85 ASP A C 1
ATOM 697 O O . ASP A 1 85 ? 11.794 6.255 3.398 1.00 60.78 85 ASP A O 1
ATOM 701 N N . ASN A 1 86 ? 12.308 4.106 3.564 1.00 50.31 86 ASN A N 1
ATOM 702 C CA . ASN A 1 86 ? 13.745 4.444 3.687 1.00 50.31 86 ASN A CA 1
ATOM 703 C C . ASN A 1 86 ? 14.759 3.558 2.943 1.00 50.31 86 ASN A C 1
ATOM 705 O O . ASN A 1 86 ? 15.842 3.274 3.454 1.00 50.31 86 ASN A O 1
ATOM 709 N N . LEU A 1 87 ? 14.451 3.137 1.713 1.00 51.88 87 LEU A N 1
ATOM 710 C CA . LEU A 1 87 ? 15.387 2.366 0.883 1.00 51.88 87 LEU A CA 1
ATOM 711 C C . LEU A 1 87 ? 15.629 3.035 -0.478 1.00 51.88 87 LEU A C 1
ATOM 713 O O . LEU A 1 87 ? 14.739 3.723 -0.983 1.00 51.88 87 LEU A O 1
ATOM 717 N N . PRO A 1 88 ? 16.820 2.849 -1.082 1.00 55.91 88 PRO A N 1
ATOM 718 C CA . PRO A 1 88 ? 17.105 3.372 -2.410 1.00 55.91 88 PRO A CA 1
ATOM 719 C C . PRO A 1 88 ? 16.066 2.855 -3.404 1.00 55.91 88 PRO A C 1
ATOM 721 O O . PRO A 1 88 ? 15.745 1.666 -3.426 1.00 55.91 88 PRO A O 1
ATOM 724 N N . VAL A 1 89 ? 15.558 3.755 -4.242 1.00 60.84 89 VAL A N 1
ATOM 725 C CA . VAL A 1 89 ? 14.705 3.390 -5.369 1.00 60.84 89 VAL A CA 1
ATOM 726 C C . VAL A 1 89 ? 15.541 2.547 -6.330 1.00 60.84 89 VAL A C 1
ATOM 728 O O . VAL A 1 89 ? 16.387 3.070 -7.052 1.00 60.84 89 VAL A O 1
ATOM 731 N N . ILE A 1 90 ? 15.337 1.229 -6.302 1.00 64.81 90 ILE A N 1
ATOM 732 C CA . ILE A 1 90 ? 16.014 0.280 -7.188 1.00 64.81 90 ILE A CA 1
ATOM 733 C C . ILE A 1 90 ? 15.042 -0.079 -8.320 1.00 64.81 90 ILE A C 1
ATOM 735 O O . ILE A 1 90 ? 13.987 -0.664 -8.039 1.00 64.81 90 ILE A O 1
ATOM 739 N N . PRO A 1 91 ? 15.370 0.247 -9.584 1.00 69.56 91 PRO A N 1
ATOM 740 C CA . PRO A 1 91 ? 14.587 -0.184 -10.736 1.00 69.56 91 PRO A CA 1
ATOM 741 C C . PRO A 1 91 ? 14.528 -1.706 -10.829 1.00 69.56 91 PRO A C 1
ATOM 743 O O . PRO A 1 91 ? 15.540 -2.385 -10.645 1.00 69.56 91 PRO A O 1
ATOM 746 N N . LEU A 1 92 ? 13.366 -2.255 -11.188 1.00 67.25 92 LEU A N 1
ATOM 747 C CA . LEU A 1 92 ? 13.236 -3.699 -11.427 1.00 67.25 92 LEU A CA 1
ATOM 748 C C . LEU A 1 92 ? 14.059 -4.183 -12.632 1.00 67.25 92 LEU A C 1
ATOM 750 O O . LEU A 1 92 ? 14.400 -5.361 -12.699 1.00 67.25 92 LEU A O 1
ATOM 754 N N . THR A 1 93 ? 14.405 -3.290 -13.560 1.00 65.44 93 THR A N 1
ATOM 755 C CA . THR A 1 93 ? 15.139 -3.616 -14.791 1.00 65.44 93 THR A CA 1
ATOM 756 C C . THR A 1 93 ? 16.658 -3.679 -14.612 1.00 65.44 93 T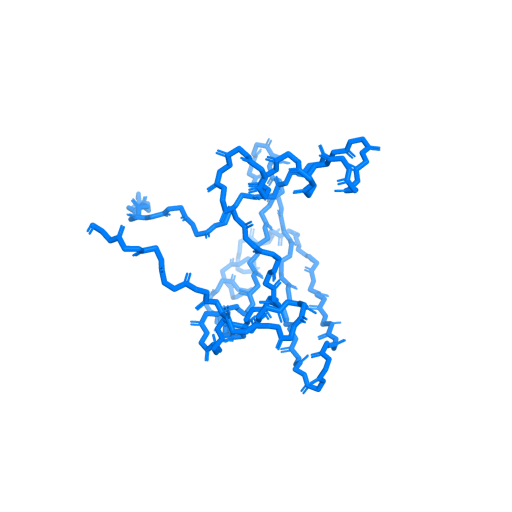HR A C 1
ATOM 758 O O . THR A 1 93 ? 17.355 -4.058 -15.546 1.00 65.44 93 THR A O 1
ATOM 761 N N . GLY A 1 94 ? 17.196 -3.321 -13.437 1.00 56.25 94 GLY A N 1
ATOM 762 C CA . GLY A 1 94 ? 18.644 -3.303 -13.184 1.00 56.25 94 GLY A CA 1
ATOM 763 C C . GLY A 1 94 ? 19.428 -2.246 -13.977 1.00 56.25 94 GLY A C 1
ATOM 764 O O . GLY A 1 94 ? 20.635 -2.117 -13.782 1.00 56.25 94 GLY A O 1
ATOM 765 N N . GLU A 1 95 ? 18.767 -1.469 -14.838 1.00 57.00 95 GLU A N 1
ATOM 766 C CA . GLU A 1 95 ? 19.385 -0.363 -15.564 1.00 57.00 95 GLU A CA 1
ATOM 767 C C . GLU A 1 95 ? 19.402 0.915 -14.710 1.00 57.00 95 GLU A C 1
ATOM 769 O O . GLU A 1 95 ? 18.434 1.195 -13.994 1.00 57.00 95 GLU A O 1
ATOM 774 N N . PRO A 1 96 ? 20.482 1.717 -14.763 1.00 55.72 96 PRO A N 1
ATOM 775 C CA . PRO A 1 96 ? 20.544 2.981 -14.043 1.00 55.72 96 PRO A CA 1
ATOM 776 C C . PRO A 1 96 ? 19.435 3.925 -14.520 1.00 55.72 96 PRO A C 1
ATOM 778 O O . PRO A 1 96 ? 19.290 4.174 -15.719 1.00 55.72 96 PRO A O 1
ATOM 781 N N . VAL A 1 97 ? 18.674 4.477 -13.566 1.00 56.12 97 VAL A N 1
ATOM 782 C CA . VAL A 1 97 ? 17.670 5.515 -13.834 1.00 56.12 97 VAL A CA 1
ATOM 783 C C . VAL A 1 97 ? 18.379 6.677 -14.516 1.00 56.12 97 VAL A C 1
ATOM 785 O O . VAL A 1 97 ? 19.240 7.325 -13.917 1.00 56.12 97 VAL A O 1
ATOM 788 N N . ARG A 1 98 ? 18.040 6.940 -15.779 1.00 55.22 98 ARG A N 1
ATOM 789 C CA . ARG A 1 98 ? 18.483 8.164 -16.441 1.00 55.22 98 ARG A CA 1
ATOM 790 C C . ARG A 1 98 ? 17.781 9.324 -15.737 1.00 55.22 98 ARG A C 1
ATOM 792 O O . ARG A 1 98 ? 16.550 9.333 -15.731 1.00 55.22 98 ARG A O 1
ATOM 799 N N . PRO A 1 99 ? 18.509 10.272 -15.124 1.00 50.16 99 PRO A N 1
ATOM 800 C CA . PRO A 1 99 ? 17.862 11.448 -14.574 1.00 50.16 99 PRO A CA 1
ATOM 801 C C . PRO A 1 99 ? 17.145 12.167 -15.718 1.00 50.16 99 PRO A C 1
ATOM 803 O O . PRO A 1 99 ? 17.717 12.365 -16.793 1.00 50.16 99 PRO A O 1
ATOM 806 N N . CYS A 1 100 ? 15.881 12.528 -15.503 1.00 49.72 100 CYS A N 1
ATOM 807 C CA . CYS A 1 100 ? 15.228 13.495 -16.370 1.00 49.72 100 CYS A CA 1
ATOM 808 C C . CYS A 1 100 ? 16.049 14.783 -16.288 1.00 49.72 100 CYS A C 1
ATOM 810 O O . CYS A 1 100 ? 16.201 15.346 -15.203 1.00 49.72 100 CYS A O 1
ATOM 812 N N . ASN A 1 101 ? 16.608 15.223 -17.414 1.00 48.78 101 ASN A N 1
ATOM 813 C CA . ASN A 1 101 ? 17.157 16.569 -17.495 1.00 48.78 101 ASN A CA 1
ATOM 814 C C . ASN A 1 101 ? 15.979 17.529 -17.302 1.00 48.78 101 ASN A C 1
ATOM 816 O O . ASN A 1 101 ? 15.045 17.514 -18.107 1.00 48.78 101 ASN A O 1
ATOM 820 N N . ALA A 1 102 ? 16.007 18.264 -16.191 1.00 46.28 102 ALA A N 1
ATOM 821 C CA . ALA A 1 102 ? 15.122 19.394 -15.943 1.00 46.28 102 ALA A CA 1
ATOM 822 C C . ALA A 1 102 ? 15.396 20.525 -16.943 1.00 46.28 102 ALA A C 1
ATOM 824 O O . ALA A 1 102 ? 16.573 20.671 -17.355 1.00 46.28 102 ALA A O 1
#